Protein AF-A0A8I0HAH1-F1 (afdb_monomer_lite)

Foldseek 3Di:
DPPLPADPLLVVLLQQLQLLLVLLVLLVVPFPPDDPVSVVLSVVSVVCSPPPPDNDNVVSVVSSVVSVVVSCVRCVPVVPPPDPDVRRGGDDD

InterPro domains:
  IPR004137 Hydroxylamine reductase/Ni-containing CO dehydrogenase [PF03063] (2-71)
  IPR011254 Prismane-like superfamily [SSF56821] (2-73)
  IPR016100 Prismane, alpha-bundle [G3DSA:1.20.1270.20] (1-84)

Sequence (93 aa):
AGVCGKTAEVAELQDQLTGALVGLSRAVDNAPDANEGTWRLMIEGLFTTVTNVSFNEKTIRELIDRVHEEKARLVPGCSGCGSRCGRNDDYDM

Organism: NCBI:txid611301

Structure (mmCIF, N/CA/C/O backbone):
data_AF-A0A8I0HAH1-F1
#
_entry.id   AF-A0A8I0HAH1-F1
#
loop_
_atom_site.group_PDB
_atom_site.id
_atom_site.type_symbol
_atom_site.label_atom_id
_atom_site.label_alt_id
_atom_site.label_comp_id
_atom_site.label_asym_id
_atom_site.label_entity_id
_atom_site.label_seq_id
_atom_site.pdbx_PDB_ins_code
_atom_site.Cartn_x
_atom_site.Cartn_y
_atom_site.Cartn_z
_atom_site.occupancy
_atom_site.B_iso_or_equiv
_atom_site.auth_seq_id
_atom_site.auth_comp_id
_atom_site.auth_asym_id
_atom_site.auth_atom_id
_atom_site.pdbx_PDB_model_num
ATOM 1 N N . ALA A 1 1 ? -16.733 -3.468 17.275 1.00 56.47 1 ALA A N 1
ATOM 2 C CA . ALA A 1 1 ? -15.679 -2.436 17.209 1.00 56.47 1 ALA A CA 1
ATOM 3 C C . ALA A 1 1 ? -14.456 -2.974 17.933 1.00 56.47 1 ALA A C 1
ATOM 5 O O . ALA A 1 1 ? -14.630 -3.565 18.996 1.00 56.47 1 ALA A O 1
ATOM 6 N N . GLY A 1 2 ? -13.262 -2.850 17.346 1.00 59.88 2 GLY A N 1
ATOM 7 C CA . GLY A 1 2 ? -12.023 -3.263 18.013 1.00 59.88 2 GLY A CA 1
ATOM 8 C C . GLY A 1 2 ? -11.761 -2.430 19.273 1.00 59.88 2 GLY A C 1
ATOM 9 O O . GLY A 1 2 ? -12.328 -1.349 19.426 1.00 59.88 2 GLY A O 1
ATOM 10 N N . VAL A 1 3 ? -10.872 -2.901 20.153 1.00 61.19 3 VAL A N 1
ATO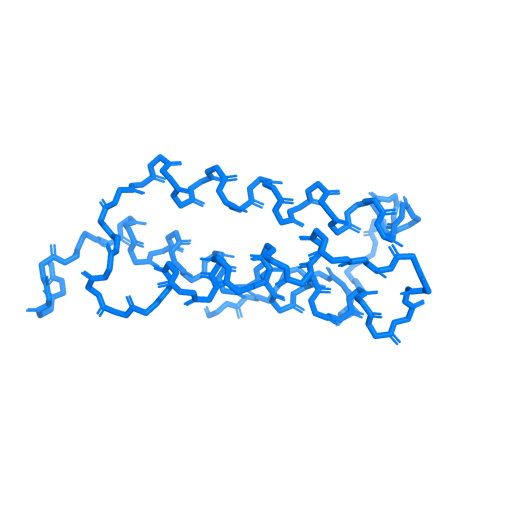M 11 C CA . VAL A 1 3 ? -10.516 -2.226 21.425 1.00 61.19 3 VAL A CA 1
ATOM 12 C C . VAL A 1 3 ? -10.055 -0.772 21.205 1.00 61.19 3 VAL A C 1
ATOM 14 O O . VAL A 1 3 ? -10.197 0.074 22.079 1.00 61.19 3 VAL A O 1
ATOM 17 N N . CYS A 1 4 ? -9.567 -0.466 20.001 1.00 67.06 4 CYS A N 1
ATOM 18 C CA . CYS A 1 4 ? -9.071 0.842 19.582 1.00 67.06 4 CYS A CA 1
ATOM 19 C C . CYS A 1 4 ? -10.129 1.756 18.924 1.00 67.06 4 CYS A C 1
ATOM 21 O O . CYS A 1 4 ? -9.782 2.831 18.450 1.00 67.06 4 CYS A O 1
ATOM 23 N N . GLY A 1 5 ? -11.391 1.327 18.804 1.00 65.44 5 GLY A N 1
ATOM 24 C CA . GLY A 1 5 ? -12.446 2.094 18.122 1.00 65.44 5 GLY A CA 1
ATOM 25 C C . GLY A 1 5 ? -12.483 1.958 16.592 1.00 65.44 5 GLY A C 1
ATOM 26 O O . GLY A 1 5 ? -13.315 2.594 15.952 1.00 65.44 5 GLY A O 1
ATOM 27 N N . LYS A 1 6 ? -11.636 1.108 15.990 1.00 71.12 6 LYS A N 1
ATOM 28 C CA . LYS A 1 6 ? -11.673 0.811 14.544 1.00 71.12 6 LYS A CA 1
ATOM 29 C C . LYS A 1 6 ? -12.950 0.051 14.157 1.00 71.12 6 LYS A C 1
ATOM 31 O O . LYS A 1 6 ? -13.383 -0.868 14.870 1.00 71.12 6 LYS A O 1
ATOM 36 N N . THR A 1 7 ? -13.529 0.431 13.017 1.00 80.94 7 THR A N 1
ATOM 37 C CA . THR A 1 7 ? -14.588 -0.335 12.345 1.00 80.94 7 THR A CA 1
ATOM 38 C C . THR A 1 7 ? -13.993 -1.604 11.730 1.00 80.94 7 THR A C 1
ATOM 40 O O . THR A 1 7 ? -12.782 -1.692 11.526 1.00 80.94 7 THR A O 1
ATOM 43 N N . ALA A 1 8 ? -14.836 -2.605 11.462 1.00 82.25 8 ALA A N 1
ATOM 44 C CA . ALA A 1 8 ? -14.391 -3.818 10.773 1.00 82.25 8 ALA A CA 1
ATOM 45 C C . ALA A 1 8 ? -13.889 -3.501 9.353 1.00 82.25 8 ALA A C 1
ATOM 47 O O . ALA A 1 8 ? -12.887 -4.054 8.928 1.00 82.25 8 ALA A O 1
ATOM 48 N N . GLU A 1 9 ? -14.529 -2.548 8.671 1.00 83.50 9 GLU A N 1
ATOM 49 C CA . GLU A 1 9 ? -14.130 -2.100 7.334 1.00 83.50 9 GLU A CA 1
ATOM 50 C C . GLU A 1 9 ? -12.746 -1.434 7.317 1.00 83.50 9 GLU A C 1
ATOM 52 O O . GLU A 1 9 ? -11.921 -1.750 6.468 1.00 83.50 9 GLU A O 1
ATOM 57 N N . VAL A 1 10 ? -12.440 -0.566 8.287 1.00 83.88 10 VAL A N 1
ATOM 58 C CA . VAL A 1 10 ? -11.107 0.055 8.391 1.00 83.88 10 VAL A CA 1
ATOM 59 C C . VAL A 1 10 ? -10.024 -0.979 8.700 1.00 83.88 10 VAL A C 1
ATOM 61 O O . VAL A 1 10 ? -8.902 -0.837 8.218 1.00 83.88 10 VAL A O 1
ATOM 64 N N . ALA A 1 11 ? -10.335 -1.992 9.514 1.00 83.56 11 ALA A N 1
ATOM 65 C CA . ALA A 1 11 ? -9.395 -3.070 9.817 1.00 83.56 11 ALA A CA 1
ATOM 66 C C . ALA A 1 11 ? -9.086 -3.898 8.561 1.00 83.56 11 ALA A C 1
ATOM 68 O O . ALA A 1 11 ? -7.925 -4.031 8.196 1.00 83.56 11 ALA A O 1
ATOM 69 N N . GLU A 1 12 ? -10.128 -4.315 7.845 1.00 86.81 12 GLU A N 1
ATOM 70 C CA . GLU A 1 12 ? -10.021 -5.037 6.576 1.00 86.81 12 GLU A CA 1
ATOM 71 C C . GLU A 1 12 ? -9.200 -4.255 5.533 1.00 86.81 12 GLU A C 1
ATOM 73 O O . GLU A 1 12 ? -8.310 -4.796 4.885 1.00 86.81 12 GLU A O 1
ATOM 78 N N . LEU A 1 13 ? -9.424 -2.944 5.406 1.00 89.00 13 LEU A N 1
ATOM 79 C CA . LEU A 1 13 ? -8.639 -2.106 4.494 1.00 89.00 13 LEU A CA 1
ATOM 80 C C . LEU A 1 13 ? -7.160 -2.000 4.899 1.00 89.00 13 LEU A C 1
ATOM 82 O O . LEU A 1 13 ? -6.293 -1.865 4.037 1.00 89.00 13 LEU A O 1
ATOM 86 N N . GLN A 1 14 ? -6.843 -2.048 6.194 1.00 86.56 14 GLN A N 1
ATOM 87 C CA . GLN A 1 14 ? -5.452 -2.074 6.657 1.00 86.56 14 GLN A CA 1
ATOM 88 C C . GLN A 1 14 ? -4.781 -3.417 6.380 1.00 86.56 14 GLN A C 1
ATOM 90 O O . GLN A 1 14 ? -3.596 -3.430 6.037 1.00 86.56 14 GLN A O 1
ATOM 95 N N . ASP A 1 15 ? -5.528 -4.513 6.475 1.00 88.12 15 ASP A N 1
ATOM 96 C CA . ASP A 1 15 ? -5.051 -5.842 6.099 1.00 88.12 15 ASP A CA 1
ATOM 97 C C . ASP A 1 15 ? -4.779 -5.898 4.588 1.00 88.12 15 ASP A C 1
ATOM 99 O O . ASP A 1 15 ? -3.682 -6.278 4.179 1.00 88.12 15 ASP A O 1
ATOM 103 N N . GLN A 1 16 ? -5.686 -5.367 3.761 1.00 90.31 16 GLN A N 1
ATOM 104 C CA . GLN A 1 16 ? -5.484 -5.237 2.311 1.00 90.31 16 GLN A CA 1
ATOM 105 C C . GLN A 1 16 ? -4.273 -4.365 1.960 1.00 90.31 16 GLN A C 1
ATOM 107 O O . GLN A 1 16 ? -3.450 -4.754 1.131 1.00 90.31 16 GLN A O 1
ATOM 112 N N . LEU A 1 17 ? -4.107 -3.209 2.614 1.00 90.50 17 LEU A N 1
ATOM 113 C CA . LEU A 1 17 ? -2.926 -2.361 2.424 1.00 90.50 17 LEU A CA 1
ATOM 114 C C . LEU A 1 17 ? -1.637 -3.092 2.822 1.00 90.50 17 LEU A C 1
ATOM 116 O O . LEU A 1 17 ? -0.635 -3.004 2.115 1.00 90.50 17 LEU A O 1
ATOM 120 N N . THR A 1 18 ? -1.658 -3.845 3.922 1.00 90.44 18 THR A N 1
ATOM 121 C CA . THR A 1 18 ? -0.510 -4.651 4.358 1.00 90.44 18 THR A CA 1
ATOM 122 C C . THR A 1 18 ? -0.185 -5.732 3.328 1.00 90.44 18 THR A C 1
ATOM 124 O O . THR A 1 18 ? 0.972 -5.871 2.927 1.00 90.44 18 THR A O 1
ATOM 127 N N . GLY A 1 19 ? -1.202 -6.435 2.827 1.00 90.50 19 GLY A N 1
ATOM 128 C CA . GLY A 1 19 ? -1.070 -7.430 1.768 1.00 90.50 19 GLY A CA 1
ATOM 129 C C . GLY A 1 19 ? -0.478 -6.859 0.476 1.00 90.50 19 GLY A C 1
ATOM 130 O O . GLY A 1 19 ? 0.442 -7.451 -0.100 1.00 90.50 19 GLY A O 1
ATOM 131 N N . ALA A 1 20 ? -0.934 -5.675 0.061 1.00 91.31 20 ALA A N 1
ATOM 132 C CA . ALA A 1 20 ? -0.433 -4.966 -1.114 1.00 91.31 20 ALA A CA 1
ATOM 133 C C . ALA A 1 20 ? 1.032 -4.525 -0.954 1.00 91.31 20 ALA A C 1
ATOM 135 O O . ALA A 1 20 ? 1.832 -4.681 -1.880 1.00 91.31 20 ALA A O 1
ATOM 136 N N . LEU A 1 21 ? 1.423 -4.033 0.229 1.00 91.75 21 LEU A N 1
ATOM 137 C CA . LEU A 1 21 ? 2.811 -3.657 0.531 1.00 91.75 21 LEU A CA 1
ATOM 138 C C . LEU A 1 21 ? 3.757 -4.864 0.505 1.00 91.75 21 LEU A C 1
ATOM 140 O O . LEU A 1 21 ? 4.887 -4.744 0.031 1.00 91.75 21 LEU A O 1
ATOM 144 N N . VAL A 1 22 ? 3.303 -6.040 0.954 1.00 90.12 22 VAL A N 1
ATOM 145 C CA . VAL A 1 22 ? 4.067 -7.290 0.805 1.00 90.12 22 VAL A CA 1
ATOM 146 C C . VAL A 1 22 ? 4.256 -7.629 -0.676 1.00 90.12 22 VAL A C 1
ATOM 148 O O . VAL A 1 22 ? 5.372 -7.956 -1.088 1.00 90.12 22 VAL A O 1
ATOM 151 N N . GLY A 1 23 ? 3.203 -7.506 -1.489 1.00 88.38 23 GLY A N 1
ATOM 152 C CA . GLY A 1 23 ? 3.280 -7.694 -2.941 1.00 88.38 23 GLY A CA 1
ATOM 153 C C . GLY A 1 23 ? 4.273 -6.734 -3.608 1.00 88.38 23 GLY A C 1
ATOM 154 O O . GLY A 1 23 ? 5.116 -7.164 -4.398 1.00 88.38 23 GLY A O 1
ATOM 155 N N . LEU A 1 24 ? 4.237 -5.449 -3.238 1.00 88.56 24 LEU A N 1
ATOM 156 C CA . LEU A 1 24 ? 5.183 -4.439 -3.716 1.00 88.56 24 LEU A CA 1
ATOM 157 C C . LEU A 1 24 ? 6.620 -4.760 -3.286 1.00 88.56 24 LEU A C 1
ATOM 159 O O . LEU A 1 24 ? 7.518 -4.731 -4.120 1.00 88.56 24 LEU A O 1
ATOM 163 N N . SER A 1 25 ? 6.846 -5.136 -2.025 1.00 88.44 25 SER A N 1
ATOM 164 C CA . SER A 1 25 ? 8.178 -5.505 -1.528 1.00 88.44 25 SER A CA 1
ATOM 165 C C . SER A 1 25 ? 8.817 -6.625 -2.346 1.00 88.44 25 SER A C 1
ATOM 167 O O . SER A 1 25 ? 10.016 -6.579 -2.615 1.00 88.44 25 SER A O 1
ATOM 169 N N . ARG A 1 26 ? 8.037 -7.636 -2.738 1.00 86.19 26 ARG A N 1
ATOM 170 C CA . ARG A 1 26 ? 8.541 -8.749 -3.551 1.00 86.19 26 ARG A CA 1
ATOM 171 C C . ARG A 1 26 ? 8.792 -8.340 -5.003 1.00 86.19 26 ARG A C 1
ATOM 173 O O . ARG A 1 26 ? 9.756 -8.807 -5.608 1.00 86.19 26 ARG A O 1
ATOM 180 N N . ALA A 1 27 ? 7.979 -7.426 -5.530 1.00 84.00 27 ALA A N 1
ATOM 181 C CA . ALA A 1 27 ? 8.201 -6.829 -6.841 1.00 84.00 27 ALA A CA 1
ATOM 182 C C . ALA A 1 27 ? 9.520 -6.039 -6.892 1.00 84.00 27 ALA A C 1
ATOM 184 O O . ALA A 1 27 ? 10.230 -6.115 -7.893 1.00 84.00 27 ALA A O 1
ATOM 185 N N . VAL A 1 28 ? 9.885 -5.343 -5.806 1.00 85.31 28 VAL A N 1
ATOM 186 C CA . VAL A 1 28 ? 11.153 -4.599 -5.727 1.00 85.31 28 VAL A CA 1
ATOM 187 C C . VAL A 1 28 ? 12.384 -5.510 -5.721 1.00 85.31 28 VAL A C 1
ATOM 189 O O . VAL A 1 28 ? 13.391 -5.156 -6.327 1.00 85.31 28 VAL A O 1
ATOM 192 N N . ASP A 1 29 ? 12.309 -6.696 -5.110 1.00 77.31 29 ASP A N 1
ATOM 193 C CA . ASP A 1 29 ? 13.446 -7.628 -4.972 1.00 77.31 29 ASP A CA 1
ATOM 194 C C . ASP A 1 29 ? 14.081 -8.031 -6.322 1.00 77.31 29 ASP A C 1
ATOM 196 O O . ASP A 1 29 ? 15.240 -8.430 -6.386 1.00 77.31 29 ASP A O 1
ATOM 200 N N . ASN A 1 30 ? 13.343 -7.880 -7.428 1.00 65.69 30 ASN A N 1
ATOM 201 C CA . ASN A 1 30 ? 13.813 -8.188 -8.781 1.00 65.69 30 ASN A CA 1
ATOM 202 C C . ASN A 1 30 ? 13.697 -7.006 -9.764 1.00 65.69 30 ASN A C 1
ATOM 204 O O . ASN A 1 30 ? 13.860 -7.210 -10.969 1.00 65.69 30 ASN A O 1
ATOM 208 N N . ALA A 1 31 ? 13.412 -5.788 -9.288 1.00 67.25 31 ALA A N 1
ATOM 209 C CA . ALA A 1 31 ? 13.181 -4.625 -10.145 1.00 67.25 31 ALA A CA 1
ATOM 210 C C . ALA A 1 31 ? 14.293 -3.567 -9.985 1.00 67.25 31 ALA A C 1
ATOM 212 O O . ALA A 1 31 ? 14.314 -2.848 -8.984 1.00 67.25 31 ALA A O 1
ATOM 213 N N . PRO A 1 32 ? 15.189 -3.395 -10.980 1.00 69.88 32 PRO A N 1
ATOM 214 C CA . PRO A 1 32 ? 16.214 -2.347 -10.944 1.00 69.88 32 PRO A CA 1
ATOM 215 C C . PRO A 1 32 ? 15.624 -0.926 -11.021 1.00 69.88 32 PRO A C 1
ATOM 217 O O . PRO A 1 32 ? 16.312 0.038 -10.698 1.00 69.88 32 PRO A O 1
ATOM 220 N N . ASP A 1 33 ? 14.350 -0.801 -11.412 1.00 82.12 33 ASP A N 1
ATOM 221 C CA . ASP A 1 33 ? 13.636 0.468 -11.605 1.00 82.12 33 ASP A CA 1
ATOM 222 C C . ASP A 1 33 ? 12.929 0.987 -10.337 1.00 82.12 33 ASP A C 1
ATOM 224 O O . ASP A 1 33 ? 12.143 1.947 -10.396 1.00 82.12 33 ASP A O 1
ATOM 228 N N . ALA A 1 34 ? 13.169 0.348 -9.188 1.00 86.31 34 ALA A N 1
ATOM 229 C CA . ALA A 1 34 ? 12.749 0.869 -7.894 1.00 86.31 34 ALA A CA 1
ATOM 230 C C . ALA A 1 34 ? 13.497 2.170 -7.587 1.00 86.31 34 ALA A C 1
ATOM 232 O O . ALA A 1 34 ? 14.715 2.269 -7.736 1.00 86.31 34 ALA A O 1
ATOM 233 N N . ASN A 1 35 ? 12.757 3.190 -7.163 1.00 89.88 35 ASN A N 1
ATOM 234 C CA . ASN A 1 35 ? 13.294 4.531 -6.961 1.00 89.88 35 ASN A CA 1
ATOM 235 C C . ASN A 1 35 ? 12.847 5.111 -5.612 1.00 89.88 35 ASN A C 1
ATOM 237 O O . ASN A 1 35 ? 12.144 4.468 -4.834 1.00 89.88 35 ASN A O 1
ATOM 241 N N . GLU A 1 36 ? 13.267 6.341 -5.320 1.00 90.56 36 GLU A N 1
ATOM 242 C CA . GLU A 1 36 ? 12.901 7.037 -4.081 1.00 90.56 36 GLU A CA 1
ATOM 243 C C . GLU A 1 36 ? 11.379 7.103 -3.860 1.00 90.56 36 GLU A C 1
ATOM 245 O O . GLU A 1 36 ? 10.915 6.946 -2.732 1.00 90.56 36 GLU A O 1
ATOM 250 N N . GLY A 1 37 ? 10.596 7.262 -4.932 1.00 91.19 37 GLY A N 1
ATOM 251 C CA . GLY A 1 37 ? 9.134 7.246 -4.883 1.00 91.19 37 GLY A CA 1
ATOM 252 C C . GLY A 1 37 ? 8.575 5.907 -4.401 1.00 91.19 37 GLY A C 1
ATOM 253 O O . GLY A 1 37 ? 7.695 5.896 -3.541 1.00 91.19 37 GLY A O 1
ATOM 254 N N . THR A 1 38 ? 9.140 4.790 -4.870 1.00 90.62 38 THR A N 1
ATOM 255 C CA . THR A 1 38 ? 8.793 3.436 -4.408 1.00 90.62 38 THR A CA 1
ATOM 256 C C . THR A 1 38 ? 9.014 3.293 -2.899 1.00 90.62 38 THR A C 1
ATOM 258 O O . THR A 1 38 ? 8.132 2.845 -2.166 1.00 90.62 38 THR A O 1
ATOM 261 N N . TRP A 1 39 ? 10.183 3.718 -2.411 1.00 89.94 39 TRP A N 1
ATOM 262 C CA . TRP A 1 39 ? 10.548 3.596 -0.996 1.00 89.94 39 TRP A CA 1
ATOM 263 C C . TRP A 1 39 ? 9.731 4.516 -0.099 1.00 89.94 39 TRP A C 1
ATOM 265 O O . TRP A 1 39 ? 9.305 4.119 0.986 1.00 89.94 39 TRP A O 1
ATOM 275 N N . ARG A 1 40 ? 9.457 5.734 -0.565 1.00 92.00 40 ARG A N 1
ATOM 276 C CA . ARG A 1 40 ? 8.591 6.670 0.141 1.00 92.00 40 ARG A CA 1
ATOM 277 C C . ARG A 1 40 ? 7.169 6.130 0.265 1.00 92.00 40 ARG A C 1
ATOM 279 O O . ARG A 1 40 ? 6.598 6.217 1.347 1.00 92.00 40 ARG A O 1
ATOM 286 N N . LEU A 1 41 ? 6.629 5.524 -0.793 1.00 91.50 41 LEU A N 1
ATOM 287 C CA . LEU A 1 41 ? 5.311 4.891 -0.763 1.00 91.50 41 LEU A CA 1
ATOM 288 C C . LEU A 1 41 ? 5.261 3.715 0.225 1.00 91.50 41 LEU A C 1
ATOM 290 O O . LEU A 1 41 ? 4.306 3.610 0.991 1.00 91.50 41 LEU A O 1
ATOM 294 N N . MET A 1 42 ? 6.308 2.884 0.268 1.00 90.56 42 MET A N 1
ATOM 295 C CA . MET A 1 42 ? 6.439 1.813 1.265 1.00 90.56 42 MET A CA 1
ATOM 296 C C . MET A 1 42 ? 6.396 2.359 2.700 1.00 90.56 42 MET A C 1
ATOM 298 O O . MET A 1 42 ? 5.672 1.831 3.543 1.00 90.56 42 MET A O 1
ATOM 302 N N . ILE A 1 43 ? 7.127 3.443 2.980 1.00 90.00 43 ILE A N 1
ATOM 303 C CA . ILE A 1 43 ? 7.143 4.086 4.303 1.00 90.00 43 ILE A CA 1
ATOM 304 C C . ILE A 1 43 ? 5.777 4.705 4.636 1.00 90.00 43 ILE A C 1
ATOM 306 O O . ILE A 1 43 ? 5.282 4.509 5.744 1.00 90.00 43 ILE A O 1
ATOM 310 N N . GLU A 1 44 ? 5.150 5.421 3.695 1.00 88.50 44 GLU A N 1
ATOM 311 C CA . GLU A 1 44 ? 3.816 6.021 3.868 1.00 88.50 44 GLU A CA 1
ATOM 312 C C . GLU A 1 44 ? 2.750 4.952 4.172 1.00 88.50 44 GLU A C 1
ATOM 314 O O . GLU A 1 44 ? 1.945 5.117 5.094 1.00 88.50 44 GLU A O 1
ATOM 319 N N . GLY A 1 45 ? 2.774 3.834 3.440 1.00 86.50 45 GLY A N 1
ATOM 320 C CA . GLY A 1 45 ? 1.868 2.708 3.647 1.00 86.50 45 GLY A CA 1
ATOM 321 C C . GLY A 1 45 ? 2.061 2.052 5.014 1.00 86.50 45 GLY A C 1
ATOM 322 O O . GLY A 1 45 ? 1.099 1.934 5.771 1.00 86.50 45 GLY A O 1
ATOM 323 N N . LEU A 1 46 ? 3.304 1.713 5.377 1.00 86.69 46 LEU A N 1
ATOM 324 C CA . LEU A 1 46 ? 3.629 1.135 6.687 1.00 86.69 46 LEU A CA 1
ATOM 325 C C . LEU A 1 46 ? 3.251 2.069 7.841 1.00 86.69 46 LEU A C 1
ATOM 327 O O . LEU A 1 46 ? 2.727 1.624 8.856 1.00 86.69 46 LEU A O 1
ATOM 331 N N . PHE A 1 47 ? 3.474 3.376 7.699 1.00 84.44 47 PHE A N 1
ATOM 332 C CA . PHE A 1 47 ? 3.100 4.343 8.730 1.00 84.44 47 PHE A CA 1
ATOM 333 C C . PHE A 1 47 ? 1.577 4.445 8.901 1.00 84.44 47 PHE A C 1
ATOM 335 O O . PHE A 1 47 ? 1.083 4.623 10.014 1.00 84.44 47 PHE A O 1
ATOM 342 N N . THR A 1 48 ? 0.823 4.277 7.813 1.00 77.06 48 THR A N 1
ATOM 343 C CA . THR A 1 48 ? -0.648 4.284 7.832 1.00 77.06 48 THR A CA 1
ATOM 344 C C . THR A 1 48 ? -1.232 3.030 8.497 1.00 77.06 48 THR A C 1
ATOM 346 O O . THR A 1 48 ? -2.324 3.097 9.072 1.00 77.06 48 THR A O 1
ATOM 349 N N . THR A 1 49 ? -0.510 1.902 8.471 1.00 67.94 49 THR A N 1
ATOM 350 C CA . THR A 1 49 ? -0.919 0.650 9.132 1.00 67.94 49 THR A CA 1
ATOM 351 C C . THR A 1 49 ? -0.522 0.580 10.611 1.00 67.94 49 THR A C 1
ATOM 353 O O . THR A 1 49 ? -1.070 -0.247 11.345 1.00 67.94 49 THR A O 1
ATOM 356 N N . VAL A 1 50 ? 0.339 1.483 11.109 1.00 72.56 50 VAL A N 1
ATOM 357 C CA . VAL A 1 50 ? 0.608 1.608 12.552 1.00 72.56 50 VAL A CA 1
ATOM 358 C C . VAL A 1 50 ? -0.698 1.932 13.291 1.00 72.56 50 VAL A C 1
ATOM 360 O O . VAL A 1 50 ? -1.398 2.914 13.024 1.00 72.56 50 VAL A O 1
ATOM 363 N N . THR A 1 51 ? -1.059 1.065 14.237 1.00 52.75 51 THR A N 1
ATOM 364 C CA . THR A 1 51 ? -2.320 1.104 14.985 1.00 52.75 51 THR A CA 1
ATOM 365 C C . THR A 1 51 ? -2.572 2.471 15.634 1.00 52.75 51 THR A C 1
ATOM 367 O O . THR A 1 51 ? -1.784 2.903 16.468 1.00 52.75 51 THR A O 1
ATOM 370 N N . ASN A 1 52 ? -3.709 3.094 15.277 1.00 51.75 52 ASN A N 1
ATOM 371 C CA . ASN A 1 52 ? -4.239 4.413 15.693 1.00 51.75 52 ASN A CA 1
ATOM 372 C C . ASN A 1 52 ? -3.825 5.648 14.874 1.00 51.75 52 ASN A C 1
ATOM 374 O O . ASN A 1 52 ? -4.240 6.747 15.233 1.00 51.75 52 ASN A O 1
ATOM 378 N N . VAL A 1 53 ? -3.083 5.503 13.772 1.00 57.03 53 VAL A N 1
ATOM 379 C CA . VAL A 1 53 ? -2.686 6.667 12.952 1.00 57.03 53 VAL A CA 1
ATOM 380 C C . VAL A 1 53 ? -3.768 7.088 11.949 1.00 57.03 53 VAL A C 1
ATOM 382 O O . VAL A 1 53 ? -3.996 8.282 11.769 1.00 57.03 53 VAL A O 1
ATOM 385 N N . SER A 1 54 ? -4.480 6.142 11.326 1.00 59.94 54 SER A N 1
ATOM 386 C CA . SER A 1 54 ? -5.542 6.461 10.363 1.00 59.94 54 SER A CA 1
ATOM 387 C C . SER A 1 54 ? -6.801 5.626 10.580 1.00 59.94 54 SER A C 1
ATOM 389 O O . SER A 1 54 ? -6.754 4.395 10.643 1.00 59.94 54 SER A O 1
ATOM 391 N N . PHE A 1 55 ? -7.931 6.329 10.669 1.00 64.62 55 PHE A N 1
ATOM 392 C CA . PHE A 1 55 ? -9.292 5.782 10.635 1.00 64.62 55 PHE A CA 1
ATOM 393 C C . PHE A 1 55 ? -10.030 6.203 9.352 1.00 64.62 55 PHE A C 1
ATOM 395 O O . PHE A 1 55 ? -11.245 6.061 9.261 1.00 64.62 55 PHE A O 1
ATOM 402 N N . ASN A 1 56 ? -9.312 6.778 8.380 1.00 79.81 56 ASN A N 1
ATOM 403 C CA . ASN A 1 56 ? -9.899 7.304 7.155 1.00 79.81 56 ASN A CA 1
ATOM 404 C C . ASN A 1 56 ? -9.824 6.259 6.037 1.00 79.81 56 ASN A C 1
ATOM 406 O O . ASN A 1 56 ? -8.778 6.071 5.416 1.00 79.81 56 ASN A O 1
ATOM 410 N N . GLU A 1 57 ? -10.957 5.613 5.769 1.00 83.44 57 GLU A N 1
ATOM 411 C CA . GLU A 1 57 ? -11.113 4.596 4.723 1.00 83.44 57 GLU A CA 1
ATOM 412 C C . GLU A 1 57 ? -10.682 5.101 3.346 1.00 83.44 57 GLU A C 1
ATOM 414 O O . GLU A 1 57 ? -10.001 4.386 2.615 1.00 83.44 57 GLU A O 1
ATOM 419 N N . LYS A 1 58 ? -11.021 6.351 3.001 1.00 86.06 58 LYS A N 1
ATOM 420 C CA . LYS A 1 58 ? -10.678 6.940 1.701 1.00 86.06 58 LYS A CA 1
ATOM 421 C C . LYS A 1 58 ? -9.165 7.013 1.516 1.00 86.06 58 LYS A C 1
ATOM 423 O O . LYS A 1 58 ? -8.659 6.604 0.480 1.00 86.06 58 LYS A O 1
ATOM 428 N N . THR A 1 59 ? -8.449 7.472 2.539 1.00 85.12 59 THR A N 1
ATOM 429 C CA . THR A 1 59 ? -6.984 7.564 2.501 1.00 85.12 59 THR A CA 1
ATOM 430 C C . THR A 1 59 ? -6.330 6.188 2.394 1.00 85.12 59 THR A C 1
ATOM 432 O O . THR A 1 59 ? -5.333 6.044 1.694 1.00 85.12 59 THR A O 1
ATOM 435 N N . ILE A 1 60 ? -6.883 5.167 3.060 1.00 87.81 60 ILE A N 1
ATOM 436 C CA . ILE A 1 60 ? -6.346 3.801 2.972 1.00 87.81 60 ILE A CA 1
ATOM 437 C C . ILE A 1 60 ? -6.563 3.231 1.564 1.00 87.81 60 ILE A C 1
ATOM 439 O O . ILE A 1 60 ? -5.626 2.688 0.988 1.00 87.81 60 ILE A O 1
ATOM 443 N N . ARG A 1 61 ? -7.754 3.419 0.979 1.00 90.38 61 ARG A N 1
ATOM 444 C CA . ARG A 1 61 ? -8.055 3.005 -0.404 1.00 90.38 61 ARG A CA 1
ATOM 445 C C . ARG A 1 61 ? -7.129 3.686 -1.417 1.00 90.38 61 ARG A C 1
ATOM 447 O O . ARG A 1 61 ? -6.513 3.003 -2.222 1.00 90.38 61 ARG A O 1
ATOM 454 N N . GLU A 1 62 ? -6.938 5.001 -1.304 1.00 91.12 62 GLU A N 1
ATOM 455 C CA . GLU A 1 62 ? -6.013 5.755 -2.166 1.00 91.12 62 GLU A CA 1
ATOM 456 C C . GLU A 1 62 ? -4.562 5.249 -2.063 1.00 91.12 62 GLU A C 1
ATOM 458 O O . GLU A 1 62 ? -3.827 5.249 -3.049 1.00 91.12 62 GLU A O 1
ATOM 463 N N . LEU A 1 63 ? -4.124 4.814 -0.877 1.00 91.00 63 LEU A N 1
ATOM 464 C CA . LEU A 1 63 ? -2.796 4.224 -0.702 1.00 91.00 63 LEU A CA 1
ATOM 465 C C . LEU A 1 63 ? -2.689 2.829 -1.324 1.00 91.00 63 LEU A C 1
ATOM 467 O O . LEU A 1 63 ? -1.660 2.540 -1.929 1.00 91.00 63 LEU A O 1
ATOM 471 N N . ILE A 1 64 ? -3.727 1.995 -1.210 1.00 92.25 64 ILE A N 1
ATOM 472 C CA . ILE A 1 64 ? -3.784 0.686 -1.881 1.00 92.25 64 ILE A CA 1
ATOM 473 C C . ILE A 1 64 ? -3.646 0.873 -3.396 1.00 92.25 64 ILE A C 1
ATOM 475 O O . ILE A 1 64 ? -2.770 0.257 -4.004 1.00 92.25 64 ILE A O 1
ATOM 479 N N . ASP A 1 65 ? -4.426 1.785 -3.980 1.00 93.31 65 ASP A N 1
ATOM 480 C CA . ASP A 1 65 ? -4.398 2.062 -5.420 1.00 93.31 65 ASP A CA 1
ATOM 481 C C . ASP A 1 65 ? -2.994 2.499 -5.876 1.00 93.31 65 ASP A C 1
ATOM 483 O O . ASP A 1 65 ? -2.436 1.941 -6.822 1.00 93.31 65 ASP A O 1
ATOM 487 N N . ARG 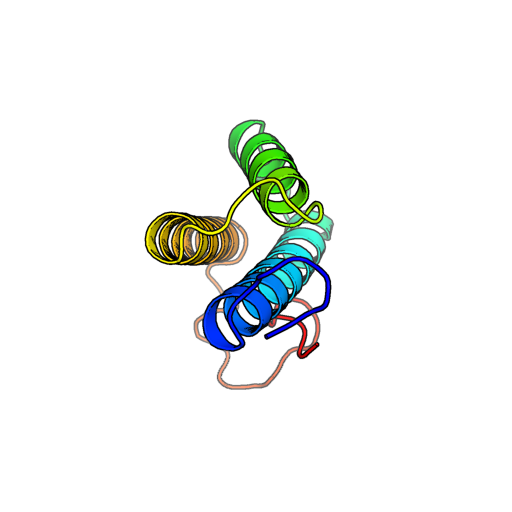A 1 66 ? -2.358 3.424 -5.141 1.00 94.25 66 ARG A N 1
ATOM 488 C CA . ARG A 1 66 ? -0.977 3.865 -5.416 1.00 94.25 66 ARG A CA 1
ATOM 489 C C . ARG A 1 66 ? 0.030 2.713 -5.349 1.00 94.25 66 ARG A C 1
ATOM 491 O O . ARG A 1 66 ? 0.957 2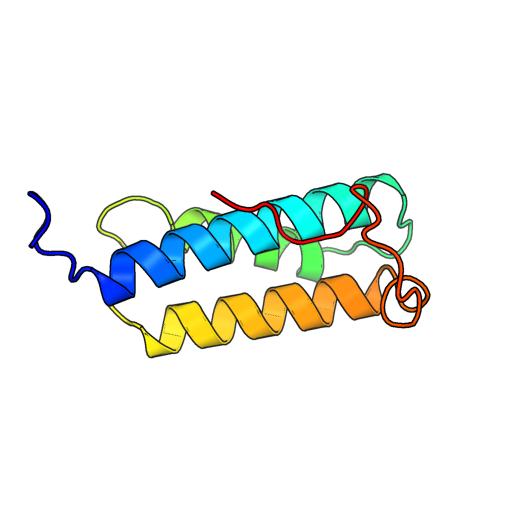.663 -6.156 1.00 94.25 66 ARG A O 1
ATOM 498 N N . VAL A 1 67 ? -0.119 1.799 -4.385 1.00 92.69 67 VAL A N 1
ATOM 499 C CA . VAL A 1 67 ? 0.754 0.619 -4.242 1.00 92.69 67 VAL A CA 1
ATOM 500 C C . VAL A 1 67 ? 0.580 -0.330 -5.427 1.00 92.69 67 VAL A C 1
ATOM 502 O O . VAL A 1 67 ? 1.573 -0.840 -5.951 1.00 92.69 67 VAL A O 1
ATOM 505 N N . HIS A 1 68 ? -0.650 -0.537 -5.896 1.00 91.56 68 HIS A N 1
ATOM 506 C CA . HIS A 1 68 ? -0.926 -1.352 -7.081 1.00 91.56 68 HIS A CA 1
ATOM 507 C C . HIS A 1 68 ? -0.370 -0.735 -8.362 1.00 91.56 68 HIS A C 1
ATOM 509 O O . HIS A 1 68 ? 0.245 -1.452 -9.153 1.00 91.56 68 HIS A O 1
ATOM 515 N N . GLU A 1 69 ? -0.530 0.575 -8.552 1.00 91.56 69 GLU A N 1
ATOM 516 C CA . GLU A 1 69 ? 0.037 1.306 -9.690 1.00 91.56 69 GLU A CA 1
ATOM 517 C C . GLU A 1 69 ? 1.564 1.200 -9.721 1.00 91.56 69 GLU A C 1
ATOM 519 O O . GLU A 1 69 ? 2.151 0.864 -10.753 1.00 91.56 69 GLU A O 1
ATOM 524 N N . GLU A 1 70 ? 2.218 1.416 -8.579 1.00 91.81 70 GLU A N 1
ATOM 525 C CA . GLU A 1 70 ? 3.673 1.330 -8.479 1.00 91.81 70 GLU A CA 1
ATOM 526 C C . GLU A 1 70 ? 4.173 -0.104 -8.704 1.00 91.81 70 GLU A C 1
ATOM 528 O O . GLU A 1 70 ? 5.156 -0.325 -9.416 1.00 91.81 70 GLU A O 1
ATOM 533 N N . LYS A 1 71 ? 3.458 -1.108 -8.184 1.00 88.56 71 LYS A N 1
ATOM 534 C CA . LYS A 1 71 ? 3.750 -2.521 -8.455 1.00 88.56 71 LYS A CA 1
ATOM 535 C C . LYS A 1 71 ? 3.630 -2.845 -9.947 1.00 88.56 71 LYS A C 1
ATOM 537 O O . LYS A 1 71 ? 4.504 -3.512 -10.501 1.00 88.56 71 LYS A O 1
ATOM 542 N N . ALA A 1 72 ? 2.581 -2.356 -10.610 1.00 86.62 72 ALA A N 1
ATOM 543 C CA . ALA A 1 72 ? 2.378 -2.541 -12.046 1.00 86.62 72 ALA A CA 1
ATOM 544 C C . ALA A 1 72 ? 3.460 -1.836 -12.880 1.00 86.62 72 ALA A C 1
ATOM 546 O O . ALA A 1 72 ? 3.880 -2.369 -13.907 1.00 86.62 72 ALA A O 1
ATOM 547 N N . ARG A 1 73 ? 3.955 -0.678 -12.422 1.00 88.56 73 ARG A N 1
ATOM 548 C CA . ARG A 1 73 ? 5.090 0.023 -13.037 1.00 88.56 73 ARG A CA 1
ATOM 549 C C . ARG A 1 73 ? 6.374 -0.803 -12.968 1.00 88.56 73 ARG A C 1
ATOM 551 O O . ARG A 1 73 ? 7.108 -0.853 -13.951 1.00 88.56 73 ARG A O 1
ATOM 558 N N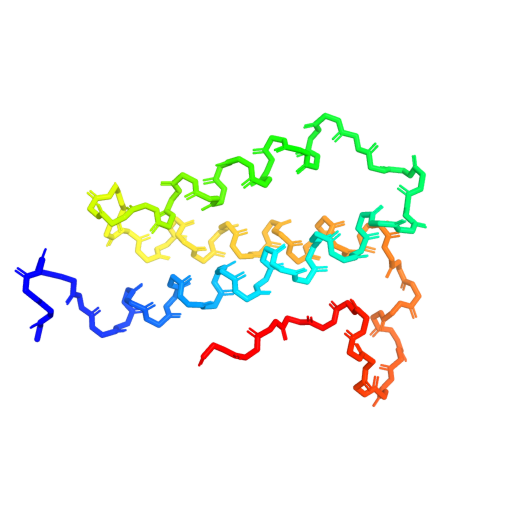 . LEU A 1 74 ? 6.647 -1.432 -11.824 1.00 85.88 74 LEU A N 1
ATOM 559 C CA . LEU A 1 74 ? 7.856 -2.235 -11.610 1.00 85.88 74 LEU A CA 1
ATOM 560 C C . LEU A 1 74 ? 7.801 -3.595 -12.306 1.00 85.88 74 LEU A C 1
ATOM 562 O O . LEU A 1 74 ? 8.831 -4.105 -12.742 1.00 85.88 74 LEU A O 1
ATOM 566 N N . VAL A 1 75 ? 6.613 -4.195 -12.412 1.00 81.88 75 VAL A N 1
ATOM 567 C CA . VAL A 1 75 ? 6.439 -5.528 -13.004 1.00 81.88 75 VAL A CA 1
ATOM 568 C C . VAL A 1 75 ? 5.261 -5.546 -13.988 1.00 81.88 75 VAL A C 1
ATOM 570 O O . VAL A 1 75 ? 4.256 -6.226 -13.754 1.00 81.88 75 VAL A O 1
ATOM 573 N N . PRO A 1 76 ? 5.380 -4.862 -15.143 1.00 72.81 76 PRO A N 1
ATOM 574 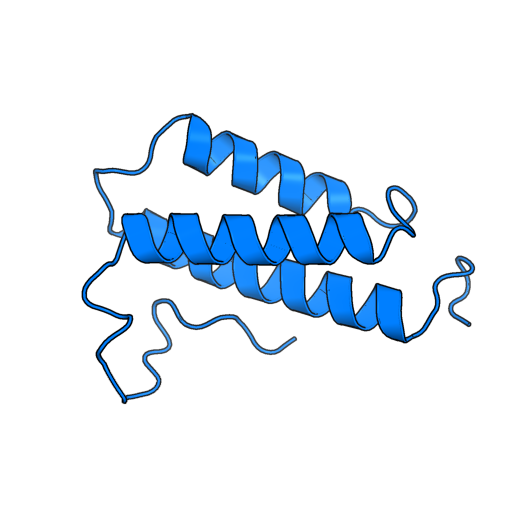C CA . PRO A 1 76 ? 4.287 -4.727 -16.114 1.00 72.81 76 PRO A CA 1
ATOM 575 C C . PRO A 1 76 ? 3.847 -6.067 -16.730 1.00 72.81 76 PRO A C 1
ATOM 577 O O . PRO A 1 76 ? 2.731 -6.190 -17.230 1.00 72.81 76 PRO A O 1
ATOM 580 N N . GLY A 1 77 ? 4.707 -7.093 -16.678 1.00 62.62 77 GLY A N 1
ATOM 581 C CA . GLY A 1 77 ? 4.446 -8.433 -17.217 1.00 62.62 77 GLY A CA 1
ATOM 582 C C . GLY A 1 77 ? 3.696 -9.390 -16.281 1.00 62.62 77 GLY A C 1
ATOM 583 O O . GLY A 1 77 ? 3.220 -10.425 -16.744 1.00 62.62 77 GLY A O 1
ATOM 584 N N . CYS A 1 78 ? 3.558 -9.070 -14.989 1.00 60.62 78 CYS A N 1
ATOM 585 C CA . CYS A 1 78 ? 2.778 -9.900 -14.060 1.00 60.62 78 CYS A CA 1
ATOM 586 C C . CYS A 1 78 ? 1.271 -9.648 -14.188 1.00 60.62 78 CYS A C 1
ATOM 588 O O . CYS A 1 78 ? 0.493 -10.577 -14.001 1.00 60.62 78 CYS A O 1
ATOM 590 N N . SER A 1 79 ? 0.858 -8.444 -14.591 1.00 55.28 79 SER A N 1
ATOM 591 C CA . SER A 1 79 ? -0.553 -8.053 -14.729 1.00 55.28 79 SER A CA 1
ATOM 592 C C . SER A 1 79 ? -1.322 -8.859 -15.789 1.00 55.28 79 SER A C 1
ATOM 594 O O . SER A 1 79 ? -2.543 -8.957 -15.722 1.00 55.28 79 SER A O 1
ATOM 596 N N . GLY A 1 80 ? -0.620 -9.438 -16.773 1.00 49.59 80 GLY A N 1
ATOM 597 C CA . GLY A 1 80 ? -1.196 -10.295 -17.821 1.00 49.59 80 GLY A CA 1
ATOM 598 C C . GLY A 1 80 ? -1.066 -11.800 -17.558 1.00 49.59 80 GLY A C 1
ATOM 599 O O . GLY A 1 80 ? -1.577 -12.608 -18.334 1.00 49.59 80 GLY A O 1
ATOM 600 N N . CYS A 1 81 ? -0.379 -12.201 -16.486 1.00 56.81 81 CYS A N 1
ATOM 601 C CA . CYS A 1 81 ? -0.224 -13.604 -16.136 1.00 56.81 81 CYS A CA 1
ATOM 602 C C . CYS A 1 81 ? -1.460 -14.054 -15.348 1.00 56.81 81 CYS A C 1
ATOM 604 O O . CYS A 1 81 ? -1.548 -13.845 -14.146 1.00 56.81 81 CYS A O 1
ATOM 606 N N . GLY A 1 82 ? -2.424 -14.704 -16.006 1.00 54.19 82 GLY A N 1
ATOM 607 C CA . GLY A 1 82 ? -3.624 -15.255 -15.348 1.00 54.19 82 GLY A CA 1
ATOM 608 C C . GLY A 1 82 ? -3.356 -16.402 -14.356 1.00 54.19 82 GLY A C 1
ATOM 609 O O . GLY A 1 82 ? -4.293 -17.055 -13.903 1.00 54.19 82 GLY A O 1
ATOM 610 N N . SER A 1 83 ? -2.089 -16.686 -14.045 1.00 57.84 83 SER A N 1
ATOM 611 C CA . SER A 1 83 ? -1.673 -17.686 -13.062 1.00 57.84 83 SER A CA 1
ATOM 612 C C . SER A 1 83 ? -1.322 -16.982 -11.757 1.00 57.84 83 SER A C 1
ATOM 614 O O . SER A 1 83 ? -0.499 -16.071 -11.781 1.00 57.84 83 SER A O 1
ATOM 616 N N . ARG A 1 84 ? -1.877 -17.440 -10.622 1.00 55.25 84 ARG A N 1
ATOM 617 C CA . ARG A 1 84 ? -1.432 -16.994 -9.291 1.00 55.25 84 ARG A CA 1
ATOM 618 C C . ARG A 1 84 ? 0.070 -17.231 -9.182 1.00 55.25 84 ARG A C 1
ATOM 620 O O . ARG A 1 84 ? 0.512 -18.382 -9.134 1.00 55.25 84 ARG A O 1
ATOM 627 N N . CYS A 1 85 ? 0.856 -16.165 -9.195 1.00 62.53 85 CYS A N 1
ATOM 628 C CA . CYS A 1 85 ? 2.288 -16.254 -9.014 1.00 62.53 85 CYS A CA 1
ATOM 629 C C . CYS A 1 85 ? 2.569 -15.675 -7.629 1.00 62.53 85 CYS A C 1
ATOM 631 O O . CYS A 1 85 ? 2.530 -14.468 -7.409 1.00 62.53 85 CYS A O 1
ATOM 633 N N . GLY A 1 86 ? 2.895 -16.544 -6.668 1.00 60.44 86 GLY A N 1
ATOM 634 C CA . GLY A 1 86 ? 3.211 -16.139 -5.289 1.00 60.44 86 GLY A CA 1
ATOM 635 C C . GLY A 1 86 ? 4.439 -15.225 -5.155 1.00 60.44 86 GLY A C 1
ATOM 636 O O . GLY A 1 86 ? 4.893 -14.971 -4.044 1.00 60.44 86 GLY A O 1
ATOM 637 N N . ARG A 1 87 ? 4.995 -14.755 -6.280 1.00 66.25 87 ARG A N 1
ATOM 638 C CA . ARG A 1 87 ? 6.059 -13.764 -6.339 1.00 66.25 87 ARG A CA 1
ATOM 639 C C . ARG A 1 87 ? 5.531 -12.359 -6.080 1.00 66.25 87 ARG A C 1
ATOM 641 O O . ARG A 1 87 ? 6.076 -11.735 -5.198 1.00 66.25 87 ARG A O 1
ATOM 648 N N . ASN A 1 88 ? 4.482 -11.879 -6.754 1.00 65.38 88 ASN A N 1
ATOM 649 C CA . ASN A 1 88 ? 4.081 -10.456 -6.668 1.00 65.38 88 ASN A CA 1
ATOM 650 C C . ASN A 1 88 ? 2.578 -10.236 -6.406 1.00 65.38 88 ASN A C 1
ATOM 652 O O . ASN A 1 88 ? 2.098 -9.098 -6.434 1.00 65.38 88 ASN A O 1
ATOM 656 N N . ASP A 1 89 ? 1.824 -11.312 -6.178 1.00 76.38 89 ASP A N 1
ATOM 657 C CA . ASP A 1 89 ? 0.433 -11.213 -5.737 1.00 76.38 89 ASP A CA 1
ATOM 658 C C . ASP A 1 89 ? 0.368 -10.553 -4.353 1.00 76.38 89 ASP A C 1
ATOM 660 O O . ASP A 1 89 ? 1.296 -10.681 -3.542 1.00 76.38 89 ASP A O 1
ATOM 664 N N . ASP A 1 90 ? -0.730 -9.844 -4.098 1.00 80.50 90 ASP A N 1
ATOM 665 C CA . ASP A 1 90 ? -1.006 -9.329 -2.761 1.00 80.50 90 ASP A CA 1
ATOM 666 C C . ASP A 1 90 ? -1.121 -10.504 -1.790 1.00 80.50 90 ASP A C 1
ATOM 668 O O . ASP A 1 90 ? -1.636 -11.576 -2.127 1.00 80.50 90 ASP A O 1
ATOM 672 N N . TYR A 1 91 ? -0.583 -10.317 -0.591 1.00 80.75 91 TYR A N 1
ATOM 673 C CA . TYR A 1 91 ? -0.634 -11.341 0.438 1.00 80.75 91 TYR A CA 1
ATOM 674 C C . TYR A 1 91 ? -2.011 -11.341 1.11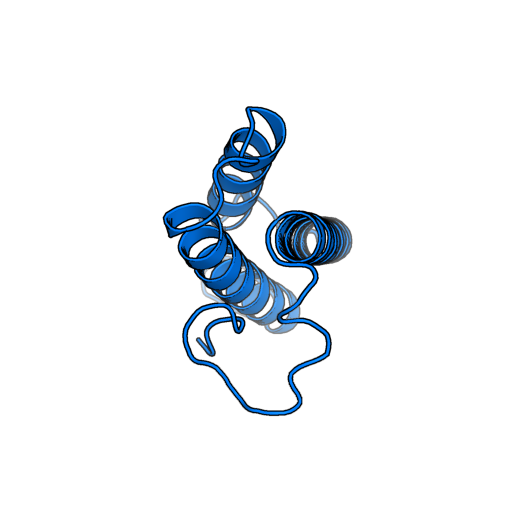1 1.00 80.75 91 TYR A C 1
ATOM 676 O O . TYR A 1 91 ? -2.460 -10.300 1.581 1.00 80.75 91 TYR A O 1
ATOM 684 N N . ASP A 1 92 ? -2.659 -12.505 1.143 1.00 81.00 92 ASP A N 1
ATOM 685 C CA . ASP A 1 92 ? -3.924 -12.723 1.854 1.00 81.00 92 ASP A CA 1
ATOM 686 C C . ASP A 1 92 ? -3.628 -12.832 3.358 1.00 81.00 92 ASP A C 1
ATOM 688 O O . ASP A 1 92 ? -2.863 -13.714 3.766 1.00 81.00 92 ASP A O 1
ATOM 692 N N . MET A 1 93 ? -4.135 -11.872 4.135 1.00 73.81 93 MET A N 1
ATOM 693 C CA . MET A 1 93 ? -3.833 -11.687 5.563 1.00 73.81 93 MET A CA 1
ATOM 694 C C . MET A 1 93 ? -4.725 -12.537 6.467 1.00 73.81 93 MET A C 1
ATOM 696 O O . MET A 1 93 ? -5.934 -12.662 6.183 1.00 73.81 93 MET A O 1
#

Secondary structure (DSSP, 8-state):
--TTS--HHHHHHHHHHHHHHHHHHHHHTT-TT--HHHHHHHHHHHHHHSTTS---HHHHHHHHHHHHHHHHHH-TTTTT--S--TTTSPP--

pLDDT: mean 79.16, std 12.81, range [49.59, 94.25]

Radius of gyration: 13.69 Å; chains: 1; bounding box: 32×25×39 Å